Protein AF-A0A5J4PWW6-F1 (afdb_monomer)

Secondary structure (DSSP, 8-state):
-EEEEEE-GGGGT--B-TT--B-TTEEEEEEEEETTS--EEEEEEEEGGGTEEE-GGGG-----TTS-------TT--S-PPP-------PPP------S----PPP-

Structure (mmCIF, N/CA/C/O backbone):
data_AF-A0A5J4PWW6-F1
#
_entry.id   AF-A0A5J4PWW6-F1
#
loop_
_atom_site.group_PDB
_atom_site.id
_atom_site.type_symbol
_atom_site.label_atom_id
_atom_site.label_alt_id
_atom_site.label_comp_id
_atom_site.label_asym_id
_atom_site.label_entity_id
_atom_site.label_seq_id
_atom_site.pdbx_PDB_ins_code
_atom_site.Cartn_x
_atom_site.Cartn_y
_atom_site.Cartn_z
_atom_site.occupancy
_atom_site.B_iso_or_equiv
_atom_site.auth_seq_id
_atom_site.auth_comp_id
_atom_site.auth_asym_id
_atom_site.auth_atom_id
_atom_site.pdbx_PDB_model_num
ATOM 1 N N . ASP A 1 1 ? 12.893 3.585 -10.266 1.00 89.75 1 ASP A N 1
ATOM 2 C CA . ASP A 1 1 ? 11.543 3.957 -10.735 1.00 89.75 1 ASP A CA 1
ATOM 3 C C . ASP A 1 1 ? 10.599 2.834 -10.366 1.00 89.75 1 ASP A C 1
ATOM 5 O O . ASP A 1 1 ? 10.846 1.688 -10.755 1.00 89.75 1 ASP A O 1
ATOM 9 N N . MET A 1 2 ? 9.601 3.167 -9.562 1.00 92.12 2 MET A N 1
ATOM 10 C CA . MET A 1 2 ? 8.605 2.233 -9.066 1.00 92.12 2 MET A CA 1
ATOM 11 C C . MET A 1 2 ? 7.240 2.903 -9.108 1.00 92.12 2 MET A C 1
ATOM 13 O O . MET A 1 2 ? 7.132 4.099 -8.843 1.00 92.12 2 MET A O 1
ATOM 17 N N . VAL A 1 3 ? 6.218 2.124 -9.434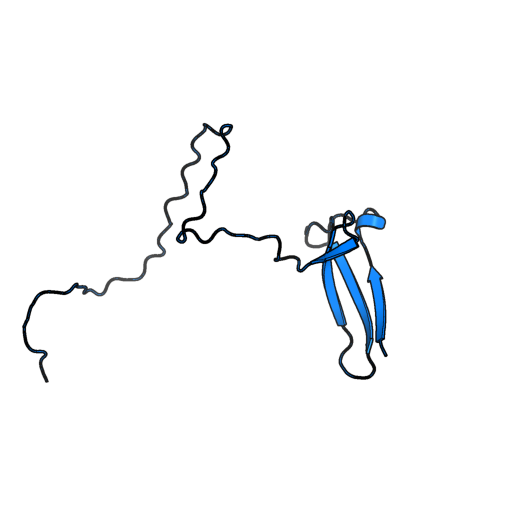 1.00 95.00 3 VAL A N 1
ATOM 18 C CA . VAL A 1 3 ? 4.820 2.548 -9.342 1.00 95.00 3 VAL A CA 1
ATOM 19 C C . VAL A 1 3 ? 4.157 1.625 -8.338 1.00 95.00 3 VAL A C 1
ATOM 21 O O . VAL A 1 3 ? 4.139 0.411 -8.550 1.00 95.00 3 VAL A O 1
ATOM 24 N N . CYS A 1 4 ? 3.646 2.204 -7.255 1.00 94.19 4 CYS A N 1
ATOM 25 C CA . CYS A 1 4 ? 2.992 1.468 -6.183 1.00 94.19 4 CYS A CA 1
ATOM 26 C C . CYS A 1 4 ? 1.565 1.977 -5.986 1.00 94.19 4 CYS A C 1
ATOM 28 O O . CYS A 1 4 ? 1.326 3.186 -6.029 1.00 94.19 4 CYS A O 1
ATOM 30 N N . PHE A 1 5 ? 0.644 1.057 -5.718 1.00 94.94 5 PHE A N 1
ATOM 31 C CA . PHE A 1 5 ? -0.719 1.361 -5.299 1.00 94.94 5 PHE A CA 1
ATOM 32 C C . PHE A 1 5 ? -0.924 0.938 -3.847 1.00 94.94 5 PHE A C 1
ATOM 34 O O . PHE A 1 5 ? -0.323 -0.028 -3.379 1.00 94.94 5 PHE A O 1
ATOM 41 N N . ILE A 1 6 ? -1.769 1.682 -3.135 1.00 92.94 6 ILE A N 1
ATOM 42 C CA . ILE A 1 6 ? -2.144 1.391 -1.752 1.00 92.94 6 ILE A CA 1
ATOM 43 C C . ILE A 1 6 ? -3.622 1.030 -1.751 1.00 92.94 6 ILE A C 1
ATOM 45 O O . ILE A 1 6 ? -4.460 1.856 -2.118 1.00 92.94 6 ILE A O 1
ATOM 49 N N . HIS A 1 7 ? -3.937 -0.184 -1.315 1.00 92.06 7 HIS A N 1
ATOM 50 C CA . HIS A 1 7 ? -5.301 -0.670 -1.177 1.00 92.06 7 HIS A CA 1
ATOM 51 C C . HIS A 1 7 ? -5.625 -0.910 0.305 1.00 92.06 7 HIS A C 1
ATOM 53 O O . HIS A 1 7 ? -4.879 -1.566 1.028 1.00 92.06 7 HIS A O 1
ATOM 59 N N . ARG A 1 8 ? -6.728 -0.323 0.789 1.00 90.06 8 ARG A N 1
ATOM 60 C CA . ARG A 1 8 ? -7.180 -0.428 2.187 1.00 90.06 8 ARG A CA 1
ATOM 61 C C . ARG A 1 8 ? -8.606 -0.990 2.232 1.00 90.06 8 ARG A C 1
ATOM 63 O O . ARG A 1 8 ? -9.545 -0.209 2.065 1.00 90.06 8 ARG A O 1
ATOM 70 N N . PRO A 1 9 ? -8.788 -2.296 2.500 1.00 86.25 9 PRO A N 1
ATOM 71 C CA . PRO A 1 9 ? -10.106 -2.944 2.518 1.00 86.25 9 PRO A CA 1
ATOM 72 C C . PRO A 1 9 ? -11.085 -2.296 3.507 1.00 86.25 9 PRO A C 1
ATOM 74 O O . PRO A 1 9 ? -12.273 -2.140 3.223 1.00 86.25 9 PRO A O 1
ATOM 77 N N . GLU A 1 10 ? -10.563 -1.824 4.641 1.00 82.50 10 GLU A N 1
ATOM 78 C CA . GLU A 1 10 ? -11.345 -1.162 5.685 1.00 82.50 10 GLU A CA 1
ATOM 79 C C . GLU A 1 10 ? -12.057 0.109 5.191 1.00 82.50 10 GLU A C 1
ATOM 81 O O . GLU A 1 10 ? -13.179 0.391 5.613 1.00 82.50 10 GLU A O 1
ATOM 86 N N . TYR A 1 11 ? -11.455 0.852 4.253 1.00 79.62 11 TYR A N 1
ATOM 87 C CA . TYR A 1 11 ? -12.085 2.039 3.661 1.00 79.62 11 TYR A CA 1
ATOM 88 C C . TYR A 1 11 ? -13.365 1.682 2.888 1.00 79.62 11 TYR A C 1
ATOM 90 O O . TYR A 1 11 ? -14.323 2.453 2.866 1.00 79.62 11 TYR A O 1
ATOM 98 N N . TYR A 1 12 ? -13.414 0.477 2.320 1.00 82.06 12 TYR A N 1
ATOM 99 C CA . TYR A 1 12 ? -14.554 -0.049 1.571 1.00 82.06 12 TYR A CA 1
ATOM 100 C C . TYR A 1 12 ? -15.519 -0.872 2.435 1.00 82.06 12 TYR A C 1
ATOM 102 O O . TYR A 1 12 ? -16.433 -1.495 1.899 1.00 82.06 12 TYR A O 1
ATOM 110 N N . LYS A 1 13 ? -15.358 -0.851 3.768 1.00 79.00 13 LYS A N 1
ATOM 111 C CA . LYS A 1 13 ? -16.165 -1.618 4.736 1.00 79.00 13 LYS A CA 1
ATOM 112 C C . LYS A 1 13 ? -16.040 -3.141 4.573 1.00 79.00 13 LYS A C 1
ATOM 114 O O . LYS A 1 13 ? -16.942 -3.881 4.965 1.00 79.00 13 LYS A O 1
ATOM 119 N N . ILE A 1 14 ? -14.921 -3.609 4.018 1.00 80.00 14 ILE A N 1
ATOM 120 C CA . ILE A 1 14 ? -14.586 -5.031 3.911 1.00 80.00 14 ILE A CA 1
ATOM 121 C C . ILE A 1 14 ? -13.706 -5.376 5.112 1.00 80.00 14 ILE A C 1
ATOM 123 O O . ILE A 1 14 ? -12.560 -4.940 5.200 1.00 80.00 14 ILE A O 1
ATOM 127 N N . TYR A 1 15 ? -14.268 -6.117 6.067 1.00 76.38 15 TYR A N 1
ATOM 128 C CA . TYR A 1 15 ? -13.604 -6.430 7.339 1.00 76.38 15 TYR A CA 1
ATOM 129 C C . TYR A 1 15 ? -13.130 -7.879 7.440 1.00 76.38 15 TYR A C 1
ATOM 131 O O . TYR A 1 15 ? -12.334 -8.187 8.319 1.00 76.38 15 TYR A O 1
ATOM 139 N N . GLN A 1 16 ? -13.610 -8.766 6.570 1.00 77.69 16 GLN A N 1
ATOM 140 C CA . GLN A 1 16 ? -13.213 -10.169 6.553 1.00 77.69 16 GLN A CA 1
ATOM 141 C C . GLN A 1 16 ? -12.862 -10.598 5.138 1.00 77.69 16 GLN A C 1
ATOM 143 O O . GLN A 1 16 ? -13.551 -10.242 4.184 1.00 77.69 16 GLN A O 1
ATOM 148 N N . ASP A 1 17 ? -11.774 -11.350 5.042 1.00 76.56 17 ASP A N 1
ATOM 149 C CA . ASP A 1 17 ? -11.400 -12.100 3.847 1.00 76.56 17 ASP A CA 1
ATOM 150 C C . ASP A 1 17 ? -12.257 -13.376 3.729 1.00 76.56 17 ASP A C 1
ATOM 152 O O . ASP A 1 17 ? -12.821 -13.836 4.726 1.00 76.56 17 ASP A O 1
ATOM 156 N N . ASP A 1 18 ? -12.271 -14.023 2.562 1.00 75.56 18 ASP A N 1
ATOM 157 C CA . ASP A 1 18 ? -12.990 -15.290 2.312 1.00 75.56 18 ASP A CA 1
ATOM 158 C C . ASP A 1 18 ? -12.551 -16.420 3.267 1.00 75.56 18 ASP A C 1
ATOM 160 O O . ASP A 1 18 ? -13.251 -17.411 3.473 1.00 75.56 18 ASP A O 1
ATOM 164 N N . LYS A 1 19 ? -11.375 -16.260 3.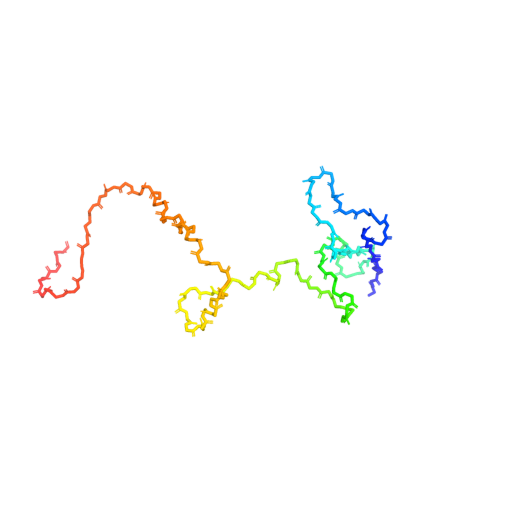885 1.00 73.75 19 LYS A N 1
ATOM 165 C CA . LYS A 1 19 ? -10.785 -17.168 4.880 1.00 73.75 19 LYS A CA 1
ATOM 166 C C . LYS A 1 19 ? -11.098 -16.787 6.335 1.00 73.75 19 LYS A C 1
ATOM 168 O O . LYS A 1 19 ? -10.500 -17.358 7.243 1.00 73.75 19 LYS A O 1
ATOM 173 N N . GLY A 1 20 ? -11.968 -15.803 6.573 1.00 75.31 20 GLY A N 1
ATOM 174 C CA . GLY A 1 20 ? -12.359 -15.348 7.913 1.00 75.31 20 GLY A CA 1
ATOM 175 C C . GLY A 1 20 ? -11.276 -14.570 8.672 1.00 75.31 20 GLY A C 1
ATOM 176 O O . GLY A 1 20 ? -11.360 -14.428 9.890 1.00 75.31 20 GLY A O 1
ATOM 177 N N . ARG A 1 21 ? -10.241 -14.078 7.979 1.00 75.19 21 ARG A N 1
ATOM 178 C CA . ARG A 1 21 ? -9.187 -13.248 8.585 1.00 75.19 21 ARG A CA 1
ATOM 179 C C . ARG A 1 21 ? -9.672 -11.810 8.712 1.00 75.19 21 ARG A C 1
ATOM 181 O O . ARG A 1 21 ? -10.236 -11.282 7.756 1.00 75.19 21 ARG A O 1
ATOM 188 N N . ASP A 1 22 ? -9.425 -11.186 9.861 1.00 79.94 22 ASP A N 1
ATOM 189 C CA . ASP A 1 22 ? -9.7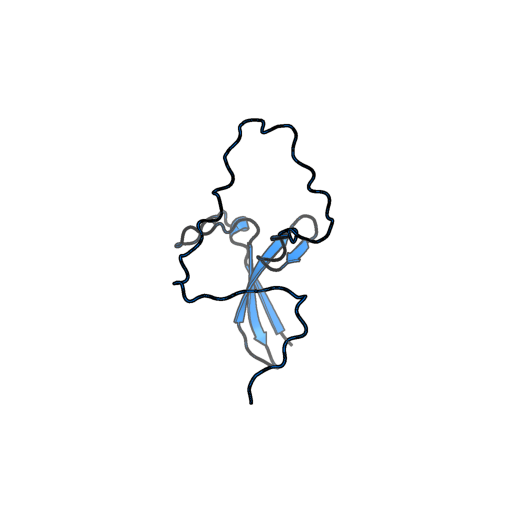47 -9.774 10.070 1.00 79.94 22 ASP A CA 1
ATOM 190 C C . ASP A 1 22 ? -8.811 -8.884 9.236 1.00 79.94 22 ASP A C 1
ATOM 192 O O . ASP A 1 22 ? -7.586 -9.006 9.303 1.00 79.94 22 ASP A O 1
ATOM 196 N N . LEU A 1 23 ? -9.402 -8.007 8.426 1.00 82.38 23 LEU A N 1
ATOM 197 C CA . LEU A 1 23 ? -8.703 -7.056 7.557 1.00 82.38 23 LEU A CA 1
ATOM 198 C C . LEU A 1 23 ? -8.647 -5.644 8.165 1.00 82.38 23 LEU A C 1
ATOM 200 O O . LEU A 1 23 ? -8.151 -4.712 7.526 1.00 82.38 23 LEU A O 1
ATOM 204 N N . ARG A 1 24 ? -9.155 -5.453 9.390 1.00 83.31 24 ARG A N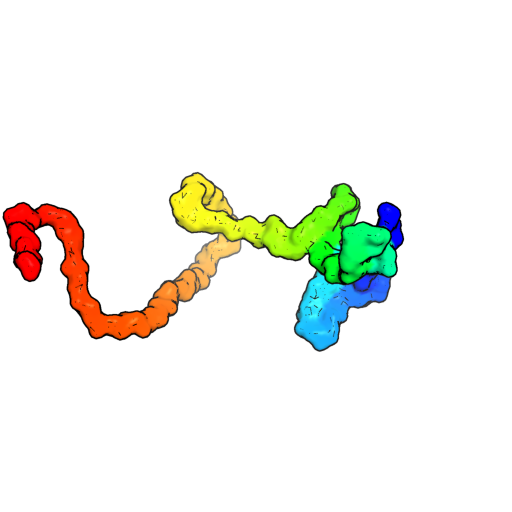 1
ATOM 205 C CA . ARG A 1 24 ? -9.106 -4.163 10.093 1.00 83.31 24 ARG A CA 1
ATOM 206 C C . ARG A 1 24 ? -7.672 -3.691 10.279 1.00 83.31 24 ARG A C 1
ATOM 208 O O . ARG A 1 24 ? -6.813 -4.423 10.769 1.00 83.31 24 ARG A O 1
ATOM 215 N N . GLY A 1 25 ? -7.409 -2.446 9.887 1.00 85.44 25 GLY A N 1
ATOM 216 C CA . GLY A 1 25 ? -6.069 -1.880 9.944 1.00 85.44 25 GLY A CA 1
ATOM 217 C C . GLY A 1 25 ? -5.056 -2.567 9.025 1.00 85.44 25 GLY A C 1
ATOM 218 O O . GLY A 1 25 ? -3.867 -2.298 9.168 1.00 85.44 25 GLY A O 1
ATOM 219 N N . MET A 1 26 ? -5.480 -3.426 8.092 1.00 88.81 26 MET A N 1
ATOM 220 C CA . MET A 1 26 ? -4.602 -3.986 7.066 1.00 88.81 26 MET A CA 1
ATOM 221 C C . MET A 1 26 ? -4.585 -3.082 5.832 1.00 88.81 26 MET A C 1
ATOM 223 O O . MET A 1 26 ? -5.585 -2.464 5.454 1.00 88.81 26 MET A O 1
ATOM 227 N N . ALA A 1 27 ? -3.421 -2.992 5.207 1.00 92.19 27 ALA A N 1
ATOM 228 C CA . ALA A 1 27 ? -3.197 -2.288 3.963 1.00 92.19 27 ALA A CA 1
ATOM 229 C C . ALA A 1 27 ? -2.322 -3.148 3.056 1.00 92.19 27 ALA A C 1
ATOM 231 O O . ALA A 1 27 ? -1.307 -3.698 3.476 1.00 92.19 27 ALA A O 1
ATOM 232 N N . GLU A 1 28 ? -2.723 -3.241 1.802 1.00 92.31 28 GLU A N 1
ATOM 233 C CA . GLU A 1 28 ? -2.002 -3.963 0.772 1.00 92.31 28 GLU A CA 1
ATOM 234 C C . GLU A 1 28 ? -1.227 -2.963 -0.085 1.00 92.31 28 GLU A C 1
ATOM 236 O O . GLU A 1 28 ? -1.782 -1.980 -0.590 1.00 92.31 28 GLU A O 1
ATOM 241 N N . ILE A 1 29 ? 0.078 -3.195 -0.203 1.00 93.44 29 ILE A N 1
ATOM 242 C CA . ILE A 1 29 ? 0.983 -2.413 -1.037 1.00 93.44 29 ILE A CA 1
ATOM 243 C C . ILE A 1 29 ? 1.279 -3.224 -2.291 1.00 93.44 29 ILE A C 1
ATOM 245 O O . ILE A 1 29 ? 1.940 -4.257 -2.222 1.00 93.44 29 ILE A O 1
ATOM 249 N N . ILE A 1 30 ? 0.801 -2.729 -3.428 1.00 94.88 30 ILE A N 1
ATOM 250 C CA . ILE A 1 30 ? 0.896 -3.395 -4.728 1.00 94.88 30 ILE A CA 1
ATOM 251 C C . ILE A 1 30 ? 1.997 -2.713 -5.524 1.00 94.88 30 ILE A C 1
ATOM 253 O O . ILE A 1 30 ? 1.855 -1.553 -5.927 1.00 94.88 30 ILE A O 1
ATOM 257 N N . VAL A 1 31 ? 3.100 -3.413 -5.770 1.00 95.19 31 VAL A N 1
ATOM 258 C CA . VAL A 1 31 ? 4.198 -2.911 -6.601 1.00 95.19 31 VAL A CA 1
ATOM 259 C C . VAL A 1 31 ? 3.899 -3.258 -8.056 1.00 95.19 31 VAL A C 1
ATOM 261 O O . VAL A 1 31 ? 4.305 -4.304 -8.550 1.00 95.19 31 VAL A O 1
ATOM 264 N N . ALA A 1 32 ? 3.200 -2.367 -8.762 1.00 94.25 32 ALA A N 1
ATOM 265 C CA . ALA A 1 32 ? 2.773 -2.591 -10.145 1.00 94.25 32 ALA A CA 1
ATOM 266 C C . ALA A 1 32 ? 3.921 -2.510 -11.164 1.00 94.25 32 ALA A C 1
ATOM 268 O O . ALA A 1 32 ? 3.867 -3.129 -12.225 1.00 94.25 32 ALA A O 1
ATOM 269 N N . LYS A 1 33 ? 4.968 -1.734 -10.866 1.00 95.69 33 LYS A N 1
ATOM 270 C CA . LYS A 1 33 ? 6.158 -1.628 -11.717 1.00 95.69 33 LYS A CA 1
ATOM 271 C C . LYS A 1 33 ? 7.399 -1.474 -10.862 1.00 95.69 33 LYS A C 1
ATOM 273 O O . LYS A 1 33 ? 7.443 -0.602 -9.998 1.00 95.69 33 LYS A O 1
ATOM 278 N N . HIS A 1 34 ? 8.441 -2.226 -11.196 1.00 95.94 34 HIS A N 1
ATOM 279 C CA . HIS A 1 34 ? 9.770 -2.052 -10.632 1.00 95.94 34 HIS A CA 1
ATOM 280 C C . HIS A 1 34 ? 10.821 -2.193 -11.742 1.00 95.94 34 HIS A C 1
ATOM 282 O O . HIS A 1 34 ? 10.955 -3.248 -12.349 1.00 95.94 34 HIS A O 1
ATOM 288 N N . ARG A 1 35 ? 11.566 -1.120 -12.057 1.00 94.69 35 ARG A N 1
ATOM 289 C CA . ARG A 1 35 ? 12.582 -1.162 -13.138 1.00 94.69 35 ARG A CA 1
ATOM 290 C C . ARG A 1 35 ? 13.797 -2.045 -12.827 1.00 94.69 35 ARG A C 1
ATOM 292 O O . ARG A 1 35 ? 14.521 -2.396 -13.752 1.00 94.69 35 ARG A O 1
ATOM 299 N N . ASN A 1 36 ? 14.034 -2.362 -11.554 1.00 93.12 36 ASN A N 1
ATOM 300 C CA . ASN A 1 36 ? 15.275 -2.973 -11.077 1.00 93.12 36 ASN A CA 1
ATOM 301 C C . ASN A 1 36 ? 15.027 -4.285 -10.309 1.00 93.12 36 ASN A C 1
ATOM 303 O O . ASN A 1 36 ? 15.929 -4.769 -9.631 1.00 93.12 36 ASN A O 1
ATOM 307 N N . GLY A 1 37 ? 13.824 -4.858 -10.378 1.00 92.44 37 GLY A N 1
ATOM 308 C CA . GLY A 1 37 ? 13.499 -6.077 -9.643 1.00 92.44 37 GLY A CA 1
ATOM 309 C C . GLY A 1 37 ? 12.073 -6.556 -9.874 1.00 92.44 37 GLY A C 1
ATOM 310 O O . GLY A 1 37 ? 11.392 -6.097 -10.788 1.00 92.44 37 GLY A O 1
ATOM 311 N N . ALA A 1 38 ? 11.634 -7.493 -9.036 1.00 91.75 38 ALA A N 1
ATOM 312 C CA . ALA A 1 38 ? 10.303 -8.077 -9.132 1.00 91.75 38 ALA A CA 1
ATOM 313 C C . ALA A 1 38 ? 9.207 -7.093 -8.696 1.00 91.75 38 ALA A C 1
ATOM 315 O O . ALA A 1 38 ? 9.422 -6.223 -7.846 1.00 91.75 38 ALA A O 1
ATOM 316 N N . THR A 1 39 ? 8.036 -7.265 -9.299 1.00 93.94 39 THR A N 1
ATOM 317 C CA . THR A 1 39 ? 6.750 -6.758 -8.817 1.00 93.94 39 THR A CA 1
ATOM 318 C C . THR A 1 39 ? 6.165 -7.735 -7.802 1.00 93.94 39 THR A C 1
ATOM 320 O O . THR A 1 39 ? 6.511 -8.918 -7.808 1.00 93.94 39 THR A O 1
ATOM 323 N N . GLY A 1 40 ? 5.264 -7.261 -6.951 1.00 93.19 40 GLY A N 1
ATOM 324 C CA . GLY A 1 40 ? 4.599 -8.109 -5.972 1.00 93.19 40 GLY A CA 1
ATOM 325 C C . GLY A 1 40 ? 3.753 -7.314 -4.995 1.00 93.19 40 GLY A C 1
ATOM 326 O O . GLY A 1 40 ? 3.833 -6.083 -4.943 1.00 93.19 40 GLY A O 1
ATOM 327 N N . ASP A 1 41 ? 2.983 -8.058 -4.213 1.00 93.50 41 ASP A N 1
ATOM 328 C CA . ASP A 1 41 ? 1.996 -7.515 -3.292 1.00 93.50 41 ASP A CA 1
ATOM 329 C C . ASP A 1 41 ? 2.415 -7.850 -1.864 1.00 93.50 41 ASP A C 1
ATOM 331 O O . ASP A 1 41 ? 2.819 -8.977 -1.560 1.00 93.50 41 ASP A O 1
ATOM 335 N N . VAL A 1 42 ? 2.359 -6.853 -0.985 1.00 91.94 42 VAL A N 1
ATOM 336 C CA . VAL A 1 42 ? 2.786 -6.983 0.409 1.00 91.94 42 VAL A CA 1
ATOM 337 C C . VAL A 1 42 ? 1.658 -6.534 1.322 1.00 91.94 42 VAL A C 1
ATOM 339 O O . VAL A 1 42 ? 1.192 -5.396 1.241 1.00 91.94 42 VAL A O 1
ATOM 342 N N . LEU A 1 43 ? 1.240 -7.424 2.221 1.00 91.00 43 LEU A N 1
ATOM 343 C CA . LEU A 1 43 ? 0.271 -7.113 3.265 1.00 91.00 43 LEU A CA 1
ATOM 344 C C . LEU A 1 43 ? 0.993 -6.503 4.473 1.00 91.00 43 LEU A C 1
ATOM 346 O O . LEU A 1 43 ? 1.869 -7.133 5.063 1.00 91.00 43 LEU A O 1
ATOM 350 N N . LEU A 1 44 ? 0.601 -5.293 4.858 1.00 92.31 44 LEU A N 1
ATOM 351 C CA . LEU A 1 44 ? 1.134 -4.571 6.011 1.00 92.31 44 LEU A CA 1
ATOM 352 C C . LEU A 1 44 ? 0.002 -4.083 6.915 1.00 92.31 44 LEU A C 1
ATOM 354 O O . LEU A 1 44 ? -1.146 -3.942 6.497 1.00 92.31 44 LEU A O 1
ATOM 358 N N . ARG A 1 45 ? 0.334 -3.760 8.163 1.00 90.00 45 ARG A N 1
ATOM 359 C CA . ARG A 1 45 ? -0.567 -3.051 9.072 1.00 90.00 45 ARG A CA 1
ATOM 360 C C . ARG A 1 45 ? -0.442 -1.546 8.854 1.00 90.00 45 ARG A C 1
ATOM 362 O O . ARG A 1 45 ? 0.668 -1.023 8.850 1.00 90.00 45 ARG A O 1
ATOM 369 N N . PHE A 1 46 ? -1.559 -0.834 8.750 1.00 91.56 46 PHE A N 1
ATOM 370 C CA . PHE A 1 46 ? -1.611 0.624 8.679 1.00 91.56 46 PHE A CA 1
ATOM 371 C C . PHE A 1 46 ? -2.131 1.235 9.987 1.00 91.56 46 PHE A C 1
ATOM 373 O O . PHE A 1 46 ? -3.295 1.065 10.351 1.00 91.56 46 PHE A O 1
ATOM 380 N N . LYS A 1 47 ? -1.282 2.011 10.669 1.00 89.38 47 LYS A N 1
ATOM 381 C CA . LYS A 1 47 ? -1.657 2.830 11.831 1.00 89.38 47 LYS A CA 1
ATOM 382 C C . LYS A 1 47 ? -1.972 4.251 11.371 1.00 89.38 47 LYS A C 1
ATOM 384 O O . LYS A 1 47 ? -1.067 5.060 11.159 1.00 89.38 47 LYS A O 1
ATOM 389 N N . GLY A 1 48 ? -3.266 4.545 11.221 1.00 86.50 48 GLY A N 1
ATOM 390 C CA . GLY A 1 48 ? -3.761 5.828 10.706 1.00 86.50 48 GLY A CA 1
ATOM 391 C C . GLY A 1 48 ? -3.393 7.042 11.557 1.00 86.50 48 GLY A C 1
ATOM 392 O O . GLY A 1 48 ? -3.168 8.110 11.002 1.00 86.50 48 GLY A O 1
ATOM 393 N N . GLU A 1 49 ? -3.242 6.860 12.870 1.00 89.12 49 GLU A N 1
ATOM 394 C CA . GLU A 1 49 ? -2.833 7.914 13.811 1.00 89.12 49 GLU A CA 1
ATOM 395 C C . GLU A 1 49 ? -1.452 8.499 13.486 1.00 89.12 49 GLU A C 1
ATOM 397 O O . GLU A 1 49 ? -1.206 9.681 13.701 1.00 89.12 49 GLU A O 1
ATOM 402 N N . PHE A 1 50 ? -0.560 7.674 12.930 1.00 90.56 50 PHE A N 1
ATOM 403 C CA . PHE A 1 50 ? 0.827 8.040 12.632 1.00 90.56 50 PHE A CA 1
ATOM 404 C C . PHE A 1 50 ? 1.150 7.982 11.137 1.00 90.56 50 PHE A C 1
ATOM 406 O O . PHE A 1 50 ? 2.311 8.131 10.763 1.00 90.56 50 PHE A O 1
ATOM 413 N N . ALA A 1 51 ? 0.151 7.694 10.292 1.00 88.56 51 ALA A N 1
ATOM 414 C CA . ALA A 1 51 ? 0.326 7.376 8.874 1.00 88.56 51 ALA A CA 1
ATOM 415 C C . ALA A 1 51 ? 1.468 6.363 8.620 1.00 88.56 51 ALA A C 1
ATOM 417 O O . ALA A 1 51 ? 2.239 6.499 7.670 1.00 88.56 51 ALA A O 1
ATOM 418 N N . ARG A 1 52 ? 1.600 5.354 9.494 1.00 89.25 52 ARG A N 1
ATOM 419 C CA . ARG A 1 52 ? 2.734 4.418 9.502 1.00 89.25 52 ARG A CA 1
ATOM 420 C C . ARG A 1 52 ? 2.317 3.020 9.060 1.00 89.25 52 ARG A C 1
ATOM 422 O O . ARG A 1 52 ? 1.288 2.512 9.501 1.00 89.25 52 ARG A O 1
ATOM 429 N N . PHE A 1 53 ? 3.175 2.388 8.261 1.00 91.62 53 PHE A N 1
ATOM 430 C CA . PHE A 1 53 ? 3.087 0.970 7.923 1.00 91.62 53 PHE A CA 1
ATOM 431 C C . PHE A 1 53 ? 4.023 0.153 8.820 1.00 91.62 53 PHE A C 1
ATOM 433 O O . PHE A 1 53 ? 5.149 0.575 9.098 1.00 91.62 53 PHE A O 1
ATOM 440 N N . GLN A 1 54 ? 3.538 -0.980 9.314 1.00 91.06 54 GLN A N 1
ATOM 441 C CA . GLN A 1 54 ? 4.279 -1.912 10.167 1.00 91.06 54 GLN A CA 1
ATOM 442 C C . GLN A 1 54 ? 4.056 -3.337 9.674 1.00 91.06 54 GLN A C 1
ATOM 444 O O . GLN A 1 54 ? 3.049 -3.604 9.007 1.00 91.06 54 GLN A O 1
ATOM 449 N N . ASN A 1 55 ? 4.971 -4.250 9.999 1.00 90.56 55 ASN A N 1
ATOM 450 C CA . ASN A 1 55 ? 4.723 -5.651 9.688 1.00 90.56 55 ASN A CA 1
ATOM 451 C C . ASN A 1 55 ? 3.519 -6.131 10.509 1.00 90.56 55 ASN A C 1
ATOM 453 O O . ASN A 1 55 ? 3.320 -5.669 11.637 1.00 90.56 55 ASN A O 1
ATOM 457 N N . PRO A 1 56 ? 2.697 -7.045 9.971 1.00 83.56 56 PRO A N 1
ATOM 458 C CA . PRO A 1 56 ? 1.558 -7.588 10.708 1.00 83.56 56 PRO A CA 1
ATOM 459 C C . PRO A 1 56 ? 1.975 -8.191 12.062 1.00 83.56 56 PRO A C 1
ATOM 461 O O . PRO A 1 56 ? 1.241 -8.024 13.041 1.00 83.56 56 PRO A O 1
ATOM 464 N N . ASP A 1 57 ? 3.175 -8.777 12.115 1.00 79.31 57 ASP A N 1
ATOM 465 C CA . ASP A 1 57 ? 3.744 -9.465 13.278 1.00 79.31 57 ASP A CA 1
ATOM 466 C C . ASP A 1 57 ? 4.439 -8.531 14.287 1.00 79.31 57 ASP A C 1
ATOM 468 O O . ASP A 1 57 ? 4.675 -8.938 15.421 1.00 79.31 57 ASP A O 1
ATOM 472 N N . ASP A 1 58 ? 4.726 -7.269 13.937 1.00 75.06 58 ASP A N 1
ATOM 473 C CA . ASP A 1 58 ? 5.485 -6.349 14.810 1.00 75.06 58 ASP A CA 1
ATOM 474 C C . ASP A 1 58 ? 4.730 -5.977 16.106 1.00 75.06 58 ASP A C 1
ATOM 476 O O . ASP A 1 58 ? 5.344 -5.513 17.065 1.00 75.06 58 ASP A O 1
ATOM 480 N N . ASP A 1 59 ? 3.408 -6.180 16.175 1.00 65.00 59 ASP A N 1
ATOM 481 C CA . ASP A 1 59 ? 2.654 -5.982 17.425 1.00 65.00 59 ASP A CA 1
ATOM 482 C C . ASP A 1 59 ? 2.670 -7.220 18.343 1.00 65.00 59 ASP A C 1
ATOM 484 O O . ASP A 1 59 ? 2.223 -7.124 19.488 1.00 65.00 59 ASP A O 1
ATOM 488 N N . MET A 1 60 ? 3.189 -8.373 17.897 1.00 60.22 60 MET A N 1
ATOM 489 C CA . MET A 1 60 ? 3.446 -9.519 18.777 1.00 60.22 60 MET A CA 1
ATOM 490 C C . MET A 1 60 ? 4.735 -9.291 19.572 1.00 60.22 60 MET A C 1
ATOM 492 O O . MET A 1 60 ? 5.733 -9.992 19.419 1.00 60.22 60 MET A O 1
ATOM 496 N N . ILE A 1 61 ? 4.705 -8.322 20.485 1.00 61.06 61 ILE A N 1
A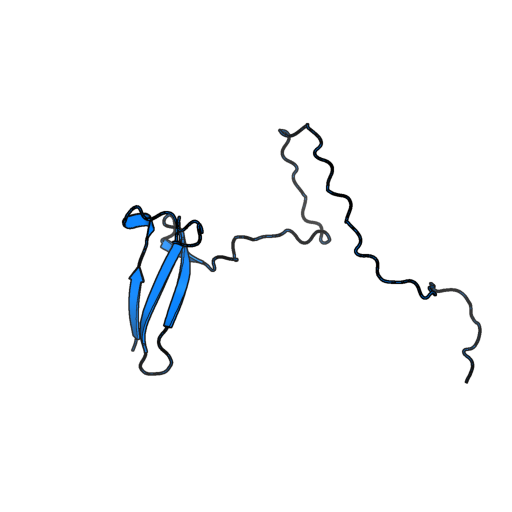TOM 497 C CA . ILE A 1 61 ? 5.669 -8.261 21.584 1.00 61.06 61 ILE A CA 1
ATOM 498 C C . ILE A 1 61 ? 5.271 -9.375 22.553 1.00 61.06 61 ILE A C 1
ATOM 500 O O . ILE A 1 61 ? 4.496 -9.165 23.482 1.00 61.06 61 ILE A O 1
ATOM 504 N N . ILE A 1 62 ? 5.760 -10.590 22.307 1.00 60.00 62 ILE A N 1
ATOM 505 C CA . ILE A 1 62 ? 5.811 -11.624 23.339 1.00 60.00 62 ILE A CA 1
ATOM 506 C C . ILE A 1 62 ? 6.953 -11.193 24.263 1.00 60.00 62 ILE A C 1
ATOM 508 O O . ILE A 1 62 ? 8.104 -11.182 23.816 1.00 60.00 62 ILE A O 1
ATOM 512 N N . PRO A 1 63 ? 6.695 -10.803 25.524 1.00 58.16 63 PRO A N 1
ATOM 513 C CA . PRO A 1 63 ? 7.781 -10.608 26.466 1.00 58.16 63 PRO A CA 1
ATOM 514 C C . PRO A 1 63 ? 8.481 -11.960 26.594 1.00 58.16 63 PRO A C 1
ATOM 516 O O . PRO A 1 63 ? 7.831 -12.955 26.928 1.00 58.16 63 PRO A O 1
ATOM 519 N N . LEU A 1 64 ? 9.779 -12.023 26.289 1.00 63.34 64 LEU A N 1
ATOM 520 C CA . LEU A 1 64 ? 10.551 -13.226 26.571 1.00 63.34 64 LEU A CA 1
ATOM 521 C C . LEU A 1 64 ? 10.374 -13.545 28.064 1.00 63.34 64 LEU A C 1
ATOM 523 O O . LEU A 1 64 ? 10.613 -12.669 28.899 1.00 63.34 64 LEU A O 1
ATOM 527 N N . PRO A 1 65 ? 9.981 -14.777 28.427 1.00 61.72 65 PRO A N 1
ATOM 528 C CA . PRO A 1 65 ? 9.658 -15.114 29.810 1.00 61.72 65 PRO A CA 1
ATOM 529 C C . PRO A 1 65 ? 10.869 -15.106 30.760 1.00 61.72 65 PRO A C 1
ATOM 531 O O . PRO A 1 65 ? 10.685 -15.385 31.940 1.00 61.72 65 PRO A O 1
ATOM 534 N N . ASN A 1 66 ? 12.090 -14.807 30.291 1.00 59.31 66 ASN A N 1
ATOM 535 C CA . ASN A 1 66 ? 13.310 -15.046 31.069 1.00 59.31 66 ASN A CA 1
ATOM 536 C C . ASN A 1 66 ? 14.295 -13.870 31.207 1.00 59.31 66 ASN A C 1
ATOM 538 O O . ASN A 1 66 ? 15.374 -14.062 31.755 1.00 59.31 66 ASN A O 1
ATOM 542 N N . GLU A 1 67 ? 13.952 -12.652 30.787 1.00 56.16 67 GLU A N 1
ATOM 543 C CA . GLU A 1 67 ? 14.789 -11.477 31.087 1.00 56.16 67 GLU A CA 1
ATOM 544 C C . GLU A 1 67 ? 13.954 -10.340 31.671 1.00 56.16 67 GLU A C 1
ATOM 546 O O . GLU A 1 67 ? 13.509 -9.443 30.966 1.00 56.16 67 GLU A O 1
ATOM 551 N N . GLY A 1 68 ? 13.734 -10.404 32.990 1.00 54.06 68 GLY A N 1
ATOM 552 C CA . GLY A 1 68 ? 13.613 -9.250 33.896 1.00 54.06 68 GLY A CA 1
ATOM 553 C C . GLY A 1 68 ? 12.535 -8.186 33.644 1.00 54.06 68 GLY A C 1
ATOM 554 O O . GLY A 1 68 ? 12.462 -7.224 34.406 1.00 54.06 68 GLY A O 1
ATOM 555 N N . GLY A 1 69 ? 11.696 -8.316 32.619 1.00 55.06 69 GLY A N 1
ATOM 556 C CA . GLY A 1 69 ? 10.615 -7.382 32.335 1.00 55.06 69 GLY A CA 1
ATOM 557 C C . GLY A 1 69 ? 9.489 -7.570 33.341 1.00 55.06 69 GLY A C 1
ATOM 558 O O . GLY A 1 69 ? 8.850 -8.619 33.364 1.00 55.06 69 GLY A O 1
ATOM 559 N N . ALA A 1 70 ? 9.250 -6.566 34.185 1.00 57.28 70 ALA A N 1
ATOM 560 C CA . ALA A 1 70 ? 8.170 -6.578 35.162 1.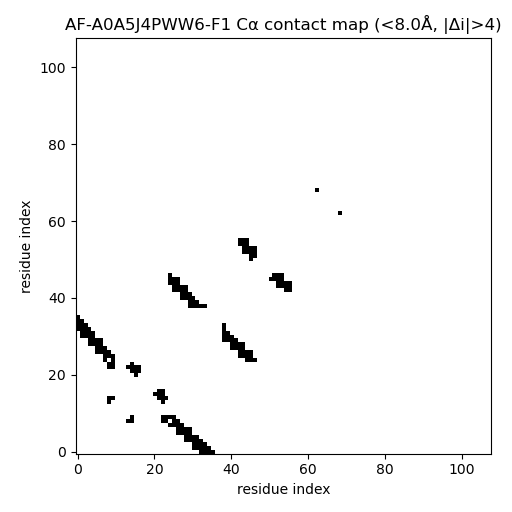00 57.28 70 ALA A CA 1
ATOM 561 C C . ALA A 1 70 ? 6.828 -6.900 34.481 1.00 57.28 70 ALA A C 1
ATOM 563 O O . ALA A 1 70 ? 6.248 -6.069 33.781 1.00 57.28 70 ALA A O 1
ATOM 564 N N . VAL A 1 71 ? 6.327 -8.117 34.702 1.00 58.00 71 VAL A N 1
ATOM 565 C CA . VAL A 1 71 ? 4.978 -8.525 34.312 1.00 58.00 71 VAL A CA 1
ATOM 566 C C . VAL A 1 71 ? 4.011 -7.777 35.223 1.00 58.00 71 VAL A C 1
ATOM 568 O O . VAL A 1 71 ? 3.738 -8.192 36.349 1.00 58.00 71 VAL A O 1
ATOM 571 N N . TRP A 1 72 ? 3.516 -6.629 34.766 1.00 60.16 72 TRP A N 1
ATOM 572 C CA . TRP A 1 72 ? 2.483 -5.906 35.493 1.00 60.16 72 TRP A CA 1
ATOM 573 C C . TRP A 1 72 ? 1.142 -6.613 35.281 1.00 60.16 72 TRP A C 1
ATOM 575 O O . TRP A 1 72 ? 0.463 -6.413 34.277 1.00 60.16 72 TRP A O 1
ATOM 585 N N . GLY A 1 73 ? 0.757 -7.469 36.227 1.00 63.53 73 GLY A N 1
ATOM 586 C CA . GLY A 1 73 ? -0.555 -8.111 36.225 1.00 63.53 73 GLY A CA 1
ATOM 587 C C . GLY A 1 73 ? -1.684 -7.083 36.369 1.00 63.53 73 GLY A C 1
ATOM 588 O O . GLY A 1 73 ? -1.658 -6.223 37.252 1.00 63.53 73 GLY A O 1
ATOM 589 N N . SER A 1 74 ? -2.702 -7.160 35.510 1.00 60.09 74 SER A N 1
ATOM 590 C CA . SER A 1 74 ? -3.934 -6.383 35.673 1.00 60.09 74 SER A CA 1
ATOM 591 C C . SER A 1 74 ? -4.682 -6.834 36.935 1.00 60.09 74 SER A C 1
ATOM 593 O O . SER A 1 74 ? -4.974 -8.013 37.103 1.00 60.09 74 SER A O 1
ATOM 595 N N . ARG A 1 75 ? -5.064 -5.893 37.808 1.00 68.62 75 ARG A N 1
ATOM 596 C CA . ARG A 1 75 ? -5.753 -6.167 39.092 1.00 68.62 75 ARG A CA 1
ATOM 597 C C . ARG A 1 75 ? -7.210 -6.650 38.955 1.00 68.62 75 ARG A C 1
ATOM 599 O O . ARG A 1 75 ? -7.902 -6.739 39.961 1.00 68.62 75 ARG A O 1
ATOM 606 N N . ILE A 1 76 ? -7.695 -6.913 37.741 1.00 65.31 76 ILE A N 1
ATOM 607 C CA . ILE A 1 76 ? -9.132 -7.078 37.447 1.00 65.31 76 ILE A CA 1
ATOM 608 C C . ILE A 1 76 ? -9.563 -8.500 37.070 1.00 65.31 76 ILE A C 1
ATOM 610 O O . ILE A 1 76 ? -10.754 -8.728 36.908 1.00 65.31 76 ILE A O 1
ATOM 614 N N . ASN A 1 77 ? -8.647 -9.470 37.023 1.00 54.22 77 ASN A N 1
ATOM 615 C CA . ASN A 1 77 ? -9.004 -10.878 36.838 1.00 54.22 77 ASN A CA 1
ATOM 616 C C . ASN A 1 77 ? -8.550 -11.689 38.058 1.00 54.22 77 ASN A C 1
ATOM 618 O O . ASN A 1 77 ? -7.437 -12.201 38.094 1.00 54.22 77 ASN A O 1
ATOM 622 N N . THR A 1 78 ? -9.407 -11.795 39.075 1.00 57.75 78 THR A N 1
ATOM 623 C CA . THR A 1 78 ? -9.200 -12.680 40.241 1.00 57.75 78 THR A CA 1
ATOM 624 C C . THR A 1 78 ? -9.799 -14.073 40.045 1.00 57.75 78 THR A C 1
ATOM 626 O O . THR A 1 78 ? -9.852 -14.852 40.992 1.00 57.75 78 THR A O 1
ATOM 629 N N . ASN A 1 79 ? -10.243 -14.411 38.832 1.00 55.81 79 ASN A N 1
ATOM 630 C CA . ASN A 1 79 ? -10.744 -15.744 38.533 1.00 55.81 79 ASN A CA 1
ATOM 631 C C . ASN A 1 79 ? -9.644 -16.537 37.825 1.00 55.81 79 ASN A C 1
ATOM 633 O O . ASN A 1 79 ? -9.347 -16.310 36.652 1.00 55.81 79 ASN A O 1
ATOM 637 N N . SER A 1 80 ? -8.996 -17.416 38.585 1.00 58.72 80 SER A N 1
ATOM 638 C CA . SER A 1 80 ? -7.907 -18.287 38.160 1.00 58.72 80 SER A CA 1
ATOM 639 C C . SER A 1 80 ? -8.356 -19.204 37.025 1.00 58.72 80 SER A C 1
ATOM 641 O O . SER A 1 80 ? -8.916 -20.273 37.263 1.00 58.72 80 SER A O 1
ATOM 643 N N . VAL A 1 81 ? -8.082 -18.811 35.785 1.00 56.62 81 VAL A N 1
ATOM 644 C CA . VAL A 1 81 ? -7.920 -19.795 34.717 1.00 56.62 81 VAL A CA 1
ATOM 645 C C . VAL A 1 81 ? -6.550 -20.427 34.964 1.00 56.62 81 VAL A C 1
ATOM 647 O O . VAL A 1 81 ? -5.556 -19.693 34.972 1.00 56.62 81 VAL A O 1
ATOM 650 N N . PRO A 1 82 ? -6.460 -21.741 35.239 1.00 55.66 82 PRO A N 1
ATOM 651 C CA . PRO A 1 82 ? -5.169 -22.388 35.362 1.00 55.66 82 PRO A CA 1
ATOM 652 C C . PRO A 1 82 ? -4.451 -22.195 34.033 1.00 55.66 82 PRO A C 1
ATOM 654 O O . PRO A 1 82 ? -5.022 -22.465 32.974 1.00 55.66 82 PRO A O 1
ATOM 657 N N . VAL A 1 83 ? -3.206 -21.727 34.090 1.00 51.69 83 VAL A N 1
ATOM 658 C CA . VAL A 1 83 ? -2.270 -21.918 32.981 1.00 51.69 83 VAL A CA 1
ATOM 659 C C . VAL A 1 83 ? -2.400 -23.394 32.596 1.00 51.69 83 VAL A C 1
ATOM 661 O O . VAL A 1 83 ? -2.301 -24.226 33.506 1.00 51.69 83 VAL A O 1
ATOM 664 N N . PRO A 1 84 ? -2.700 -23.756 31.333 1.00 53.16 84 PRO A N 1
ATOM 665 C CA . PRO A 1 84 ? -2.613 -25.152 30.949 1.00 53.16 84 PRO A CA 1
ATOM 666 C C . PRO A 1 84 ? -1.183 -25.569 31.279 1.00 53.16 84 PRO A C 1
ATOM 668 O O . PRO A 1 84 ? -0.235 -25.031 30.704 1.00 53.16 84 PRO A O 1
ATOM 671 N N . ALA A 1 85 ? -1.036 -26.425 32.297 1.00 50.00 85 ALA A N 1
ATOM 672 C CA . ALA A 1 85 ? 0.240 -27.022 32.643 1.00 50.00 85 ALA A CA 1
ATOM 673 C C . ALA A 1 85 ? 0.810 -27.538 31.330 1.00 50.00 85 ALA A C 1
ATOM 675 O O . ALA A 1 85 ? 0.080 -28.214 30.604 1.00 50.00 85 ALA A O 1
ATOM 676 N N . SER A 1 86 ? 2.033 -27.113 31.000 1.00 45.50 86 SER A N 1
ATOM 677 C CA . SER A 1 86 ? 2.741 -27.497 29.784 1.00 45.50 86 SER A CA 1
ATOM 678 C C . SER A 1 86 ? 2.425 -28.951 29.480 1.00 45.50 86 SER A C 1
ATOM 680 O O . SER A 1 86 ? 2.875 -29.837 30.207 1.00 45.50 86 SER A O 1
ATOM 682 N N . THR A 1 87 ? 1.580 -29.192 28.477 1.00 47.06 87 THR A N 1
ATOM 683 C CA . THR A 1 87 ? 1.288 -30.542 28.023 1.00 47.06 87 THR A CA 1
ATOM 684 C C . THR A 1 87 ? 2.573 -31.001 27.356 1.00 47.06 87 THR A C 1
ATOM 686 O O . THR A 1 87 ? 2.821 -30.723 26.185 1.00 47.06 87 THR A O 1
ATOM 689 N N . GLU A 1 88 ? 3.457 -31.579 28.166 1.00 41.06 88 GLU A N 1
ATOM 690 C CA . GLU A 1 88 ? 4.677 -32.237 27.735 1.00 41.06 88 GLU A CA 1
ATOM 691 C C . GLU A 1 88 ? 4.284 -33.262 26.673 1.00 41.06 88 GLU A C 1
ATOM 693 O O . GLU A 1 88 ? 3.581 -34.237 26.947 1.00 41.06 88 GLU A O 1
ATOM 698 N N . TYR A 1 89 ? 4.716 -33.029 25.434 1.00 42.12 89 TYR A N 1
ATOM 699 C CA . TYR A 1 89 ? 4.770 -34.100 24.454 1.00 42.12 89 TYR A CA 1
ATOM 700 C C . TYR A 1 89 ? 5.734 -35.165 25.002 1.00 42.12 89 TYR A C 1
ATOM 702 O O . TYR A 1 89 ? 6.856 -34.818 25.382 1.00 42.12 89 TYR A O 1
ATOM 710 N N . PRO A 1 90 ? 5.342 -36.448 25.061 1.00 37.59 90 PRO A N 1
ATOM 711 C CA . PRO A 1 90 ? 6.212 -37.488 25.583 1.00 37.59 90 PRO A CA 1
ATOM 712 C C . PRO A 1 90 ? 7.364 -37.720 24.598 1.00 37.59 90 PRO A C 1
ATOM 714 O O . PRO A 1 90 ? 7.170 -38.311 23.536 1.00 37.59 90 PRO A O 1
ATOM 717 N N . ILE A 1 91 ? 8.575 -37.277 24.945 1.00 42.66 91 ILE A N 1
ATOM 718 C CA . ILE A 1 91 ? 9.799 -37.798 24.329 1.00 42.66 91 ILE A CA 1
ATOM 719 C C . ILE A 1 91 ? 10.149 -39.092 25.065 1.00 42.66 91 ILE A C 1
ATOM 721 O O . ILE A 1 91 ? 10.275 -39.116 26.288 1.00 42.66 91 ILE A O 1
ATOM 725 N N . GLN A 1 92 ? 10.233 -40.184 24.308 1.00 41.38 92 GLN A N 1
ATOM 726 C CA . GLN A 1 92 ? 10.473 -41.531 24.811 1.00 41.38 92 GLN A CA 1
ATOM 727 C C . GLN A 1 92 ? 11.784 -41.624 25.603 1.00 41.38 92 GLN A C 1
ATOM 729 O O . GLN A 1 92 ? 12.823 -41.102 25.204 1.00 41.38 92 GLN A O 1
ATOM 734 N N . ASN A 1 93 ? 11.705 -42.337 26.725 1.00 47.56 93 ASN A N 1
ATOM 735 C CA . ASN A 1 93 ? 12.806 -42.649 27.622 1.00 47.56 93 ASN A CA 1
ATOM 736 C C . ASN A 1 93 ? 13.915 -43.445 26.921 1.00 47.56 93 ASN A C 1
ATOM 738 O O . ASN A 1 93 ? 13.723 -44.608 26.573 1.00 47.56 93 ASN A O 1
ATOM 742 N N . SER A 1 94 ? 15.122 -42.893 26.913 1.00 43.22 94 SER A N 1
ATOM 743 C CA . SER A 1 94 ? 16.307 -43.666 27.281 1.00 43.22 94 SER A CA 1
ATOM 744 C C . SER A 1 94 ? 17.278 -42.744 28.009 1.00 43.22 94 SER A C 1
ATOM 746 O O . SER A 1 94 ? 17.941 -41.909 27.400 1.00 43.22 94 SER A O 1
ATOM 748 N N . SER A 1 95 ? 17.255 -42.886 29.337 1.00 42.12 95 SER A N 1
ATOM 749 C CA . SER A 1 95 ? 18.227 -42.458 30.345 1.00 42.12 95 SER A CA 1
ATOM 750 C C . SER A 1 95 ? 19.633 -42.233 29.773 1.00 42.12 95 SER A C 1
ATOM 752 O O . SER A 1 95 ? 20.125 -43.046 29.005 1.00 42.12 95 SER A O 1
ATOM 754 N N . PHE A 1 96 ? 20.380 -41.212 30.175 1.00 37.62 96 PHE A N 1
ATOM 755 C CA . PHE A 1 96 ? 20.719 -40.970 31.570 1.00 37.62 96 PHE A CA 1
ATOM 756 C C . PHE A 1 96 ? 21.393 -39.590 31.687 1.00 37.62 96 PHE A C 1
ATOM 758 O O . PHE A 1 96 ? 22.248 -39.234 30.879 1.00 37.62 96 PHE A O 1
ATOM 765 N N . LYS A 1 97 ? 20.958 -38.814 32.685 1.00 47.25 97 LYS A N 1
ATOM 766 C CA . LYS A 1 97 ? 21.580 -37.561 33.157 1.00 47.25 97 LYS A CA 1
ATOM 767 C C . LYS A 1 97 ? 22.963 -37.891 33.776 1.00 47.25 97 LYS A C 1
ATOM 769 O O . LYS A 1 97 ? 23.210 -39.044 34.081 1.00 47.25 97 LYS A O 1
ATOM 774 N N . LEU A 1 98 ? 23.874 -36.962 34.063 1.00 36.59 98 LEU A N 1
ATOM 775 C CA . LEU A 1 98 ? 23.732 -36.049 35.198 1.00 36.59 98 LEU A CA 1
ATOM 776 C C . LEU A 1 98 ? 24.949 -35.123 35.344 1.00 36.59 98 LEU A C 1
ATOM 778 O O . LEU A 1 98 ? 26.020 -35.374 34.809 1.00 36.59 98 LEU A O 1
ATOM 782 N N . ALA A 1 99 ? 24.646 -34.047 36.068 1.00 39.47 99 ALA A N 1
ATOM 783 C CA . ALA A 1 99 ? 25.439 -33.016 36.711 1.00 39.47 99 ALA A CA 1
ATOM 784 C C . ALA A 1 99 ? 26.887 -33.346 37.087 1.00 39.47 99 ALA A C 1
ATOM 786 O O . ALA A 1 99 ? 27.279 -34.492 37.252 1.00 39.47 99 ALA A O 1
ATOM 787 N N . GLY A 1 100 ? 27.643 -32.266 37.279 1.00 49.25 100 GLY A N 1
ATOM 788 C CA . GLY A 1 100 ? 28.990 -32.320 37.814 1.00 49.25 100 GLY A CA 1
ATOM 789 C C . GLY A 1 100 ? 29.112 -32.991 39.185 1.00 49.25 100 GLY A C 1
ATOM 790 O O . GLY A 1 100 ? 28.130 -33.216 39.888 1.00 49.25 100 GLY A O 1
ATOM 791 N N . GLU A 1 101 ? 30.389 -33.183 39.523 1.00 49.97 101 GLU A N 1
ATOM 792 C CA . GLU A 1 101 ? 30.968 -33.733 40.756 1.00 49.97 101 GLU A CA 1
ATOM 793 C C . GLU A 1 101 ? 31.149 -35.253 40.848 1.00 49.97 101 GLU A C 1
ATOM 795 O O . GLU A 1 101 ? 30.681 -35.897 41.779 1.00 49.97 101 GLU A O 1
ATOM 800 N N . ASP A 1 102 ? 32.013 -35.802 39.993 1.00 40.97 102 ASP A N 1
ATOM 801 C CA . ASP A 1 102 ? 32.790 -37.002 40.304 1.00 40.97 102 ASP A CA 1
ATOM 802 C C . ASP A 1 102 ? 34.010 -37.141 39.375 1.00 40.97 102 ASP A C 1
ATOM 804 O O . ASP A 1 102 ? 33.908 -37.397 38.179 1.00 40.97 102 ASP A O 1
ATOM 808 N N . ASN A 1 103 ? 35.211 -36.974 3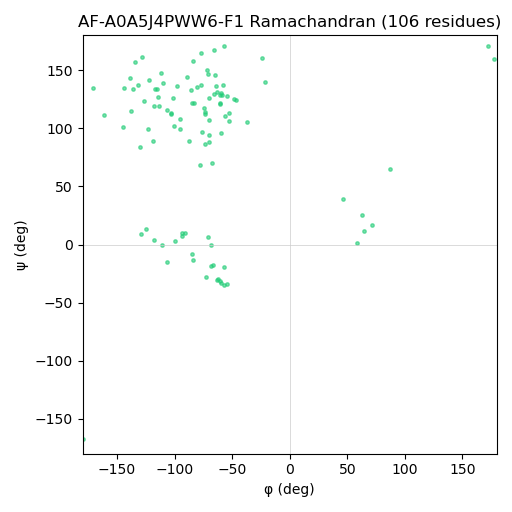9.949 1.00 51.59 103 ASN A N 1
ATOM 809 C CA . ASN A 1 103 ? 36.508 -37.225 39.304 1.00 51.59 103 ASN A CA 1
ATOM 810 C C . ASN A 1 103 ? 36.711 -38.731 39.036 1.00 51.59 103 ASN A C 1
ATOM 812 O O . ASN A 1 103 ? 37.546 -39.373 39.675 1.00 51.59 103 ASN A O 1
ATOM 816 N N . SER A 1 104 ? 35.964 -39.313 38.100 1.00 59.06 104 SER A N 1
ATOM 817 C CA . SER A 1 104 ? 36.211 -40.671 37.607 1.00 59.06 104 SER A CA 1
ATOM 818 C C . SER A 1 104 ? 36.564 -40.645 36.112 1.00 59.06 104 SER A C 1
ATOM 820 O O . SER A 1 104 ? 35.952 -39.896 35.350 1.00 59.06 104 SER A O 1
ATOM 822 N N . PRO A 1 105 ? 37.614 -41.370 35.675 1.00 57.56 105 PRO A N 1
ATOM 823 C CA . PRO A 1 105 ? 38.147 -41.207 34.330 1.00 57.56 105 PRO A CA 1
ATOM 824 C C . PRO A 1 105 ? 37.259 -41.901 33.294 1.00 57.56 105 PRO A C 1
ATOM 826 O O . PRO A 1 105 ? 36.813 -43.032 33.495 1.00 57.56 105 PRO A O 1
ATOM 829 N N . LEU A 1 106 ? 37.042 -41.215 32.170 1.00 57.53 106 LEU A N 1
ATOM 830 C CA . LEU A 1 106 ? 36.274 -41.728 31.037 1.00 57.53 106 LEU A CA 1
ATOM 831 C C . LEU A 1 106 ? 36.978 -42.955 30.417 1.00 57.53 106 LEU A C 1
ATOM 833 O O . LEU A 1 106 ? 38.201 -42.919 30.250 1.00 57.53 106 LEU A O 1
ATOM 837 N N . PRO A 1 107 ? 36.246 -44.033 30.073 1.00 62.38 107 PRO A N 1
ATOM 838 C CA . PRO A 1 107 ? 36.822 -45.187 29.389 1.00 62.38 107 PRO A CA 1
ATOM 839 C C . PRO A 1 107 ? 37.183 -44.847 27.931 1.00 62.38 107 PRO A C 1
ATOM 841 O O . PRO A 1 107 ? 36.509 -44.026 27.308 1.00 62.38 107 PRO A O 1
ATOM 844 N N . PHE A 1 108 ? 38.265 -45.469 27.443 1.00 59.09 108 PHE A N 1
ATOM 845 C CA . PHE A 1 108 ? 38.881 -45.255 26.122 1.00 59.09 108 PHE A CA 1
ATOM 846 C C . PHE A 1 108 ? 37.943 -45.494 24.936 1.00 59.09 108 PHE A C 1
ATOM 848 O O . PHE A 1 108 ? 37.165 -46.476 24.986 1.00 59.09 108 PHE A O 1
#

Foldseek 3Di:
DW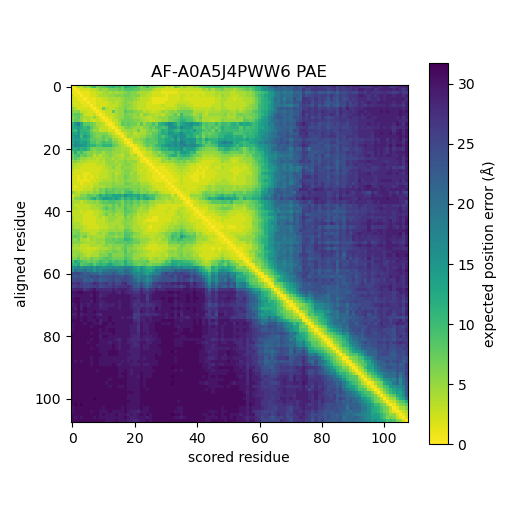DKDKDQCVVVVNQADPVRDGSVQKIKIWTPDDPPDDTDIDIWGADPVVRDTHHPCPVPPPPPPPPDDPPPDDPPDPDDPDPPPPPDDDDDDDDDDDDDDDPDDDDD

Solvent-accessible surface area (backbone atoms only — not comparable to full-atom values): 7463 Å² total; per-residue (Å²): 113,72,44,74,48,80,47,49,47,48,84,76,73,40,47,60,48,102,83,72,45,78,29,70,51,35,30,38,40,35,34,80,39,40,80,86,57,81,60,53,76,46,80,29,27,46,43,76,94,73,75,39,77,42,59,71,65,71,78,67,76,70,75,67,95,83,66,93,68,83,80,79,75,72,94,82,70,88,73,83,72,74,73,78,69,81,79,73,76,86,73,81,88,75,86,78,87,81,79,89,90,72,102,66,85,81,82,134

Mean predicted aligned error: 18.64 Å

InterPro domains:
  IPR007694 DNA helicase, DnaB-like, C-terminal [PF03796] (1-55)
  IPR007694 DNA helicase, DnaB-like, C-terminal [PS51199] (1-60)
  IPR027417 P-loop containing nucleoside triphosphate hydrolase [G3DSA:3.40.50.300] (1-60)

Sequence (108 aa):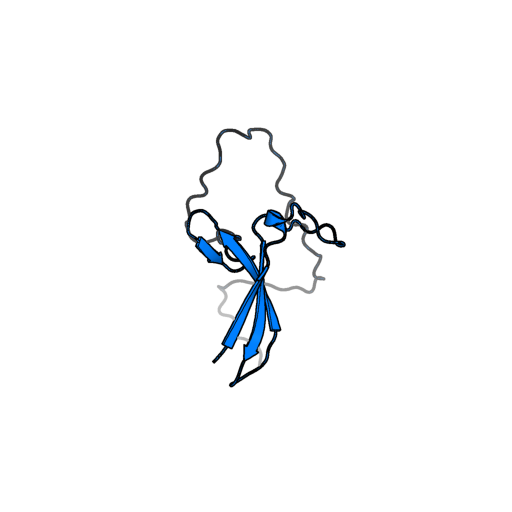
DMVCFIHRPEYYKIYQDDKGRDLRGMAEIIVAKHRNGATGDVLLRFKGEFARFQNPDDDMIIPLPNEGGAVWGSRINTNSVPVPASTEYPIQNSSFKLAGEDNSPLPF

Nearest PDB structures (foldseek):
  2q6t-assembly1_A  TM=7.788E-01  e=2.229E-04  Thermus aquaticus
  2q6t-assembly4_D  TM=8.031E-01  e=3.667E-04  Thermus aquaticus
  7t22-assembly1_F  TM=8.213E-01  e=7.737E-04  Escherichia coli K-12
  2q6t-assembly2_B  TM=8.068E-01  e=6.419E-04  Thermus aquaticus
  4nmn-assembly1_A  TM=7.666E-01  e=8.233E-04  Aquifex aeolicus VF5

Radius of gyration: 25.42 Å; Cα contacts (8 Å, |Δi|>4): 102; chains: 1; bounding box: 55×53×54 Å

Organism: NCBI:txid433724

pLDDT: mean 71.74, std 18.78, range [36.59, 95.94]